Protein AF-A0AA42JA44-F1 (afdb_monomer_lite)

pLDDT: mean 82.33, std 18.46, range [38.69, 98.38]

Secondary structure (DSSP, 8-state):
--------------------------HHHHHHHHHHHHHHHHHHHHHHHHHHHHHSTTHHHHTT-HHHHHHHHHHHHHHHHHHHHHHHHHHHHHH-TTHHHHHIIIIIHHHHHHHHHHHHHHHHT-

Foldseek 3Di:
DDDDDDDDDDDPPDDDPPPDPPDPPPVVVVLVVLVVVLVVLLVVLLVQLLVQLLPDPCNVVCLVPLVSLLVSSVVSCVVSVVSLVVSLVSQCVVPNPPRSVVCVVPPSSVCSSVVSSVVNVVVVVD

Radius of gyration: 27.49 Å; chains: 1; bounding box: 48×44×97 Å

Sequence (126 aa):
MIMAPLFAAPLLAASLAVTVATAPLDPGRAAGSGRAALQGRVDATTDCIVRAIAADPRSRQASADPAGLGELIVDSMPACATTVREMIDAWDASYGDGAGETFFMGPYLDVLPTAAGRLLKAREGR

Structure (mmCIF, N/CA/C/O backbone):
data_AF-A0AA42JA44-F1
#
_entry.id   AF-A0AA42JA44-F1
#
loop_
_atom_site.group_PDB
_atom_site.id
_atom_site.type_symbol
_atom_site.label_atom_id
_atom_site.label_alt_id
_atom_site.label_comp_id
_atom_site.label_asym_id
_atom_site.label_entity_id
_atom_site.label_seq_id
_atom_site.pdbx_PDB_ins_code
_atom_site.Cartn_x
_atom_site.Cartn_y
_atom_site.Cartn_z
_atom_site.occupancy
_atom_site.B_iso_or_equiv
_atom_site.auth_seq_id
_atom_site.auth_comp_id
_atom_site.auth_asym_id
_atom_site.auth_atom_id
_atom_site.pdbx_PDB_model_num
ATOM 1 N N . MET A 1 1 ? 27.646 -31.826 -78.607 1.00 39.22 1 MET A N 1
ATOM 2 C CA . MET A 1 1 ? 26.597 -30.871 -78.193 1.00 39.22 1 MET A CA 1
ATOM 3 C C . MET A 1 1 ? 25.351 -31.674 -77.874 1.00 39.22 1 MET A C 1
ATOM 5 O O . MET A 1 1 ? 24.944 -32.417 -78.749 1.00 39.22 1 MET A O 1
ATOM 9 N N . ILE A 1 2 ? 24.831 -31.594 -76.648 1.00 46.69 2 ILE A N 1
ATOM 10 C CA . ILE A 1 2 ? 23.403 -31.506 -76.284 1.00 46.69 2 ILE A CA 1
ATOM 11 C C . ILE A 1 2 ? 23.379 -31.326 -74.759 1.00 46.69 2 ILE A C 1
ATOM 13 O O . ILE A 1 2 ? 23.998 -32.073 -74.007 1.00 46.69 2 ILE A O 1
ATOM 17 N N . MET A 1 3 ? 22.755 -30.225 -74.366 1.00 38.69 3 MET A N 1
ATOM 18 C CA . MET A 1 3 ? 22.765 -29.575 -73.066 1.00 38.69 3 MET A CA 1
ATOM 19 C C . MET A 1 3 ? 21.569 -30.064 -72.248 1.00 38.69 3 MET A C 1
ATOM 21 O O . MET A 1 3 ? 20.439 -29.988 -72.723 1.00 38.69 3 MET A O 1
ATOM 25 N N . ALA A 1 4 ? 21.810 -30.544 -71.029 1.00 48.47 4 ALA A N 1
ATOM 26 C CA . ALA A 1 4 ? 20.765 -30.642 -70.015 1.00 48.47 4 ALA A CA 1
ATOM 27 C C . ALA A 1 4 ? 20.412 -29.232 -69.518 1.00 48.47 4 ALA A C 1
ATOM 29 O O . ALA A 1 4 ? 21.319 -28.412 -69.341 1.00 48.47 4 ALA A O 1
ATOM 30 N N . PRO A 1 5 ? 19.138 -28.975 -69.195 1.00 51.41 5 PRO A N 1
ATOM 31 C CA . PRO A 1 5 ? 18.884 -28.129 -68.045 1.00 51.41 5 PRO A CA 1
ATOM 32 C C . PRO A 1 5 ? 17.960 -28.789 -67.026 1.00 51.41 5 PRO A C 1
ATOM 34 O O . PRO A 1 5 ? 16.946 -29.415 -67.334 1.00 51.41 5 PRO A O 1
ATOM 37 N N . LEU A 1 6 ? 18.406 -28.608 -65.789 1.00 47.12 6 LEU A N 1
ATOM 38 C CA . LEU A 1 6 ? 17.774 -28.910 -64.524 1.00 47.12 6 LEU A CA 1
ATOM 39 C C . LEU A 1 6 ? 16.365 -28.310 -64.404 1.00 47.12 6 LEU A C 1
ATOM 41 O O . LEU A 1 6 ? 16.086 -27.196 -64.843 1.00 47.12 6 LEU A O 1
ATOM 45 N N . PHE A 1 7 ? 15.540 -29.075 -63.699 1.00 52.72 7 PHE A N 1
ATOM 46 C CA . PHE A 1 7 ? 14.272 -28.745 -63.063 1.00 52.72 7 PHE A CA 1
ATOM 47 C C . PHE A 1 7 ? 14.185 -27.311 -62.512 1.00 52.72 7 PHE A C 1
ATOM 49 O O . PHE A 1 7 ? 14.988 -26.912 -61.671 1.00 52.72 7 PHE A O 1
ATOM 56 N N . ALA A 1 8 ? 13.134 -26.585 -62.901 1.00 46.03 8 ALA A N 1
ATOM 57 C CA . ALA A 1 8 ? 12.701 -25.353 -62.247 1.00 46.03 8 ALA A CA 1
ATOM 58 C C . ALA A 1 8 ? 11.316 -25.580 -61.618 1.00 46.03 8 ALA A C 1
ATOM 60 O O . ALA A 1 8 ? 10.305 -25.643 -62.314 1.00 46.03 8 ALA A O 1
ATOM 61 N N . ALA A 1 9 ? 11.283 -25.745 -60.296 1.00 50.78 9 ALA A N 1
ATOM 62 C CA . ALA A 1 9 ? 10.057 -25.720 -59.504 1.00 50.78 9 ALA A CA 1
ATOM 63 C C . ALA A 1 9 ? 9.666 -24.258 -59.210 1.00 50.78 9 ALA A C 1
ATOM 65 O O . ALA A 1 9 ? 10.549 -23.466 -58.867 1.00 50.78 9 ALA A O 1
ATOM 66 N N . PRO A 1 10 ? 8.382 -23.868 -59.291 1.00 50.91 10 PRO A N 1
ATOM 67 C CA . PRO A 1 10 ? 7.967 -22.541 -58.867 1.00 50.91 10 PRO A CA 1
ATOM 68 C C . PRO A 1 10 ? 7.792 -22.533 -57.342 1.00 50.91 10 PRO A C 1
ATOM 70 O O . PRO A 1 10 ? 6.837 -23.090 -56.804 1.00 50.91 10 PRO A O 1
ATOM 73 N N . LEU A 1 11 ? 8.719 -21.894 -56.628 1.00 51.69 11 LEU A N 1
ATOM 74 C CA . LEU A 1 11 ? 8.519 -21.515 -55.230 1.00 51.69 11 LEU A CA 1
ATOM 75 C C . LEU A 1 11 ? 7.558 -20.320 -55.195 1.00 51.69 11 LEU A C 1
ATOM 77 O O . LEU A 1 11 ? 7.953 -19.179 -55.429 1.00 51.69 11 LEU A O 1
ATOM 81 N N . LEU A 1 12 ? 6.281 -20.592 -54.929 1.00 52.56 12 LEU A N 1
ATOM 82 C CA . LEU A 1 12 ? 5.281 -19.582 -54.583 1.00 52.56 12 LEU A CA 1
ATOM 83 C C . LEU A 1 12 ? 5.652 -18.965 -53.227 1.00 52.56 12 LEU A C 1
ATOM 85 O O . LEU A 1 12 ? 5.285 -19.471 -52.170 1.00 52.56 12 LEU A O 1
ATOM 89 N N . ALA A 1 13 ? 6.414 -17.874 -53.260 1.00 50.78 13 ALA A N 1
ATOM 90 C CA . ALA A 1 13 ? 6.669 -17.040 -52.096 1.00 50.78 13 ALA A CA 1
ATOM 91 C C . ALA A 1 13 ? 5.408 -16.214 -51.789 1.00 50.78 13 ALA A C 1
ATOM 93 O O . ALA A 1 13 ? 5.165 -15.175 -52.398 1.00 50.78 13 ALA A O 1
ATOM 94 N N . ALA A 1 14 ? 4.582 -16.694 -50.860 1.00 49.31 14 ALA A N 1
ATOM 95 C CA . ALA A 1 14 ? 3.482 -15.917 -50.305 1.00 49.31 14 ALA A CA 1
ATOM 96 C C . ALA A 1 14 ? 4.045 -14.905 -49.294 1.00 49.31 14 ALA A C 1
ATOM 98 O O . ALA A 1 14 ? 4.363 -15.247 -48.155 1.00 49.31 14 ALA A O 1
ATOM 99 N N . SER A 1 15 ? 4.204 -13.655 -49.716 1.00 55.41 15 SER A N 1
ATOM 100 C CA . SER A 1 15 ? 4.551 -12.540 -48.840 1.00 55.41 15 SER A CA 1
ATOM 101 C C . SER A 1 15 ? 3.340 -12.159 -47.981 1.00 55.41 15 SER A C 1
ATOM 103 O O . SER A 1 15 ? 2.388 -11.540 -48.451 1.00 55.41 15 SER A O 1
ATOM 105 N N . LEU A 1 16 ? 3.376 -12.521 -46.696 1.00 50.97 16 LEU A N 1
ATOM 106 C CA . LEU A 1 16 ? 2.473 -11.980 -45.679 1.00 50.97 16 LEU A CA 1
ATOM 107 C C . LEU A 1 16 ? 2.798 -10.494 -45.481 1.00 50.97 16 LEU A C 1
ATOM 109 O O . LEU A 1 16 ? 3.723 -10.136 -44.752 1.00 50.97 16 LEU A O 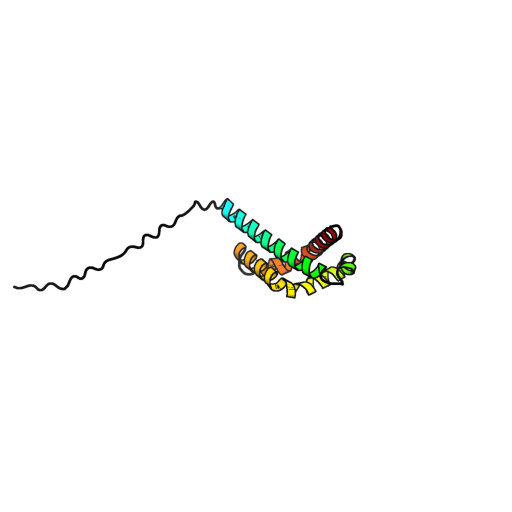1
ATOM 113 N N . ALA A 1 17 ? 2.044 -9.621 -46.144 1.00 50.50 17 ALA A N 1
ATOM 114 C CA . ALA A 1 17 ? 2.042 -8.200 -45.834 1.00 50.50 17 ALA A CA 1
ATOM 115 C C . ALA A 1 17 ? 1.362 -8.004 -44.471 1.00 50.50 17 ALA A C 1
ATOM 117 O O . ALA A 1 17 ? 0.141 -7.905 -44.375 1.00 50.50 17 ALA A O 1
ATOM 118 N N . VAL A 1 18 ? 2.153 -7.982 -43.398 1.00 53.91 18 VAL A N 1
ATOM 119 C CA . VAL A 1 18 ? 1.678 -7.535 -42.088 1.00 53.91 18 VAL A CA 1
ATOM 120 C C . VAL A 1 18 ? 1.499 -6.021 -42.170 1.00 53.91 18 VAL A C 1
ATOM 122 O O . VAL A 1 18 ? 2.457 -5.256 -42.085 1.00 53.91 18 VAL A O 1
ATOM 125 N N . THR A 1 19 ? 0.263 -5.571 -42.367 1.00 48.25 19 THR A N 1
ATOM 126 C CA . THR A 1 19 ? -0.118 -4.172 -42.164 1.00 48.25 19 THR A CA 1
ATOM 127 C C . THR A 1 19 ? -0.089 -3.881 -40.670 1.00 48.25 19 THR A C 1
ATOM 129 O O . THR A 1 19 ? -1.053 -4.156 -39.956 1.00 48.25 19 THR A O 1
ATOM 132 N N . VAL A 1 20 ? 1.027 -3.344 -40.179 1.00 57.25 20 VAL A N 1
ATOM 133 C CA . VAL A 1 20 ? 1.087 -2.790 -38.826 1.00 57.25 20 VAL A CA 1
ATOM 134 C C . VAL A 1 20 ? 0.416 -1.421 -38.877 1.00 57.25 20 VAL A C 1
ATOM 136 O O . VAL A 1 20 ? 0.958 -0.473 -39.441 1.00 57.25 20 VAL A O 1
ATOM 139 N N . ALA A 1 21 ? -0.789 -1.318 -38.321 1.00 47.00 21 ALA A N 1
ATOM 140 C CA . ALA A 1 21 ? -1.428 -0.033 -38.079 1.00 47.00 21 ALA A CA 1
ATOM 141 C C . ALA A 1 21 ? -0.674 0.674 -36.942 1.00 47.00 21 ALA A C 1
ATOM 143 O O . ALA A 1 21 ? -1.020 0.544 -35.770 1.00 47.00 21 ALA A O 1
ATOM 144 N N . THR A 1 22 ? 0.397 1.393 -37.272 1.00 54.91 22 THR A N 1
ATOM 145 C CA . THR A 1 22 ? 1.077 2.266 -36.315 1.00 54.91 22 THR A CA 1
ATOM 146 C C . THR A 1 22 ? 0.232 3.525 -36.145 1.00 54.91 22 THR A C 1
ATOM 148 O O . THR A 1 22 ? 0.378 4.492 -36.893 1.00 54.91 22 THR A O 1
ATOM 151 N N . ALA A 1 23 ? -0.697 3.512 -35.186 1.00 59.44 23 ALA A N 1
ATOM 152 C CA . ALA A 1 23 ? -1.246 4.762 -34.671 1.00 59.44 23 ALA A CA 1
ATOM 153 C C . ALA A 1 23 ? -0.085 5.622 -34.126 1.00 59.44 23 ALA A C 1
ATOM 155 O O . ALA A 1 23 ? 0.890 5.049 -33.626 1.00 59.44 23 ALA A O 1
ATOM 156 N N . PRO A 1 24 ? -0.145 6.965 -34.210 1.00 58.03 24 PRO A N 1
ATOM 157 C CA . PRO A 1 24 ? 0.909 7.810 -33.665 1.00 58.03 24 PRO A CA 1
ATOM 158 C C . PRO A 1 24 ? 1.025 7.532 -32.166 1.00 58.03 24 PRO A C 1
ATOM 160 O O . PRO A 1 24 ? 0.097 7.800 -31.401 1.00 58.03 24 PRO A O 1
ATOM 163 N N . LEU A 1 25 ? 2.149 6.952 -31.750 1.00 58.09 25 LEU A N 1
ATOM 164 C CA . LEU A 1 25 ? 2.488 6.819 -30.342 1.00 58.09 25 LEU A CA 1
ATOM 165 C C . LEU A 1 25 ? 2.848 8.220 -29.854 1.00 58.09 25 LEU A C 1
ATOM 167 O O . LEU A 1 25 ? 3.992 8.640 -29.990 1.00 58.09 25 LEU A O 1
ATOM 171 N N . ASP A 1 26 ? 1.862 8.966 -29.353 1.00 62.19 26 ASP A N 1
ATOM 172 C CA . ASP A 1 26 ? 2.131 10.200 -28.622 1.00 62.19 26 ASP A CA 1
ATOM 173 C C . ASP A 1 26 ? 2.864 9.817 -27.324 1.00 62.19 26 ASP A C 1
ATOM 175 O O . ASP A 1 26 ? 2.260 9.185 -26.443 1.00 62.19 26 ASP A O 1
ATOM 179 N N . PRO A 1 27 ? 4.165 10.134 -27.187 1.00 59.06 27 PRO A N 1
ATOM 180 C CA . PRO A 1 27 ? 4.955 9.678 -26.048 1.00 59.06 27 PRO A CA 1
ATOM 181 C C . PRO A 1 27 ? 4.431 10.264 -24.732 1.00 59.06 27 PRO A C 1
ATOM 183 O O . PRO A 1 27 ? 4.531 9.622 -23.688 1.00 59.06 27 PRO A O 1
ATOM 186 N N . GLY A 1 28 ? 3.819 11.455 -24.783 1.00 61.69 28 GLY A N 1
ATOM 187 C CA . GLY A 1 28 ? 3.205 12.112 -23.632 1.00 61.69 28 GLY A CA 1
ATOM 188 C C . GLY A 1 28 ? 1.951 11.388 -23.144 1.00 61.69 28 GLY A C 1
ATOM 189 O O . GLY A 1 28 ? 1.778 11.187 -21.941 1.00 61.69 28 GLY A O 1
ATOM 190 N N . ARG A 1 29 ? 1.098 10.920 -24.060 1.00 60.88 29 ARG A N 1
ATOM 191 C CA . ARG A 1 29 ? -0.098 10.131 -23.740 1.00 60.88 29 ARG A CA 1
ATOM 192 C C . ARG A 1 29 ? 0.254 8.726 -23.256 1.00 60.88 29 ARG A C 1
ATOM 194 O O . ARG A 1 29 ? -0.374 8.256 -22.310 1.00 60.88 29 ARG A O 1
ATOM 201 N N . ALA A 1 30 ? 1.267 8.087 -23.842 1.00 61.97 30 ALA A N 1
ATOM 202 C CA . ALA A 1 30 ? 1.774 6.794 -23.381 1.00 61.97 30 ALA A CA 1
ATOM 203 C C . ALA A 1 30 ? 2.367 6.893 -21.962 1.00 61.97 30 ALA A C 1
ATOM 205 O O . ALA A 1 30 ? 1.951 6.149 -21.071 1.00 61.97 30 ALA A O 1
ATOM 206 N N . ALA A 1 31 ? 3.236 7.877 -21.707 1.00 63.78 31 ALA A N 1
ATOM 207 C CA . ALA A 1 31 ? 3.800 8.128 -20.379 1.00 63.78 31 ALA A CA 1
ATOM 208 C C . ALA A 1 31 ? 2.720 8.493 -19.341 1.00 63.78 31 ALA A C 1
ATOM 210 O O . ALA A 1 31 ? 2.724 7.980 -18.220 1.00 63.78 31 ALA A O 1
ATOM 211 N N . GLY A 1 32 ? 1.746 9.328 -19.723 1.00 69.69 32 GLY A N 1
ATOM 212 C CA . GLY A 1 32 ? 0.603 9.671 -18.874 1.00 69.69 32 GLY A CA 1
ATOM 213 C C . GLY A 1 32 ? -0.281 8.464 -18.537 1.00 69.69 32 GLY A C 1
ATOM 214 O O . GLY A 1 32 ? -0.713 8.319 -17.393 1.00 69.69 32 GLY A O 1
ATOM 215 N N . SER A 1 33 ? -0.505 7.565 -19.502 1.00 71.31 33 SER A N 1
ATOM 216 C CA . SER A 1 33 ? -1.287 6.339 -19.296 1.00 71.31 33 SER A CA 1
ATOM 217 C C . SER A 1 33 ? -0.595 5.340 -18.365 1.00 71.31 33 SER A C 1
ATOM 219 O O . SER A 1 33 ? -1.261 4.757 -17.511 1.00 71.31 33 SER A O 1
ATOM 221 N N . GLY A 1 34 ? 0.735 5.215 -18.447 1.00 81.25 34 GLY A N 1
ATOM 222 C CA . GLY A 1 34 ? 1.519 4.366 -17.546 1.00 81.25 34 GL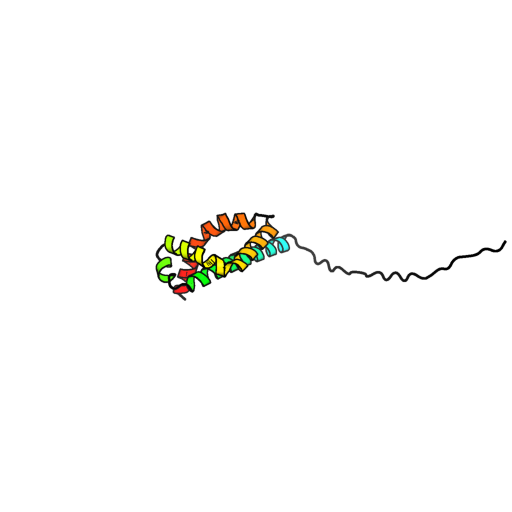Y A CA 1
ATOM 223 C C . GLY A 1 34 ? 1.469 4.861 -16.102 1.00 81.25 34 GLY A C 1
ATOM 224 O O . GLY A 1 34 ? 1.202 4.088 -15.185 1.00 81.25 34 GLY A O 1
ATOM 225 N N . ARG A 1 35 ? 1.604 6.178 -15.893 1.00 84.81 35 ARG A N 1
ATOM 226 C CA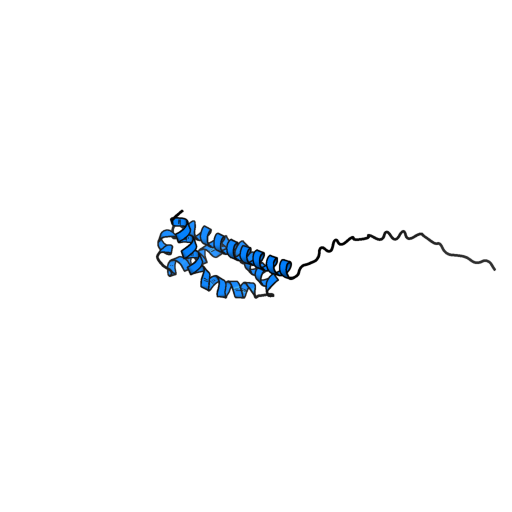 . ARG A 1 35 ? 1.479 6.775 -14.556 1.00 84.81 35 ARG A CA 1
ATOM 227 C C . ARG A 1 35 ? 0.084 6.577 -13.958 1.00 84.81 35 ARG A C 1
ATOM 229 O O . ARG A 1 35 ? -0.021 6.268 -12.774 1.00 84.81 35 ARG A O 1
ATOM 236 N N . ALA A 1 36 ? -0.975 6.753 -14.749 1.00 87.69 36 ALA A N 1
ATOM 237 C CA . ALA A 1 36 ? -2.344 6.536 -14.284 1.00 87.69 36 ALA A CA 1
ATOM 238 C C . ALA A 1 36 ? -2.607 5.059 -13.939 1.00 87.69 36 ALA A C 1
ATOM 240 O O . ALA A 1 36 ? -3.202 4.773 -12.903 1.00 87.69 36 ALA A O 1
ATOM 241 N N . ALA A 1 37 ? -2.119 4.127 -14.764 1.00 89.25 37 ALA A N 1
ATOM 242 C CA . ALA A 1 37 ? -2.218 2.695 -14.495 1.00 89.25 37 ALA A CA 1
ATOM 243 C C . ALA A 1 37 ? -1.479 2.302 -13.205 1.00 89.25 37 ALA A C 1
ATOM 245 O O . ALA A 1 37 ? -2.025 1.566 -12.382 1.00 89.25 37 ALA A O 1
ATOM 246 N N . LEU A 1 38 ? -0.278 2.848 -12.989 1.00 94.38 38 LEU A N 1
ATOM 247 C CA . LEU A 1 38 ? 0.492 2.619 -11.769 1.00 94.38 38 LEU A CA 1
ATOM 248 C C . LEU A 1 38 ? -0.225 3.157 -10.525 1.00 94.38 38 LEU A C 1
ATOM 250 O O . LEU A 1 38 ? -0.328 2.452 -9.525 1.00 94.38 38 LEU A O 1
ATOM 254 N N . GLN A 1 39 ? -0.760 4.381 -10.585 1.00 95.00 39 GLN A N 1
ATOM 255 C CA . GLN A 1 39 ? -1.564 4.931 -9.487 1.00 95.00 39 GLN A CA 1
ATOM 256 C C . GLN A 1 39 ? -2.793 4.060 -9.203 1.00 95.00 39 GLN A C 1
ATOM 258 O O . GLN A 1 39 ? -3.065 3.758 -8.047 1.00 95.00 39 GLN A O 1
ATOM 263 N N . GLY A 1 40 ? -3.460 3.551 -10.243 1.00 96.81 40 GLY A N 1
ATOM 264 C CA . GLY A 1 40 ? -4.565 2.606 -10.081 1.00 96.81 40 GLY A CA 1
ATOM 265 C C . GLY A 1 40 ? -4.172 1.324 -9.336 1.00 96.81 40 GLY A C 1
ATOM 266 O O . GLY A 1 40 ? -4.970 0.806 -8.557 1.00 96.81 40 GLY A O 1
ATOM 267 N N . ARG A 1 41 ? -2.938 0.826 -9.511 1.00 97.06 41 ARG A N 1
ATOM 268 C CA . ARG A 1 41 ? -2.418 -0.308 -8.726 1.00 97.06 41 ARG A CA 1
ATOM 269 C C . ARG A 1 41 ? -2.186 0.067 -7.262 1.00 97.06 41 ARG A C 1
ATOM 271 O O . ARG A 1 41 ? -2.591 -0.692 -6.389 1.00 97.06 41 ARG A O 1
ATOM 278 N N . VAL A 1 42 ? -1.610 1.239 -6.988 1.00 96.88 42 VAL A N 1
ATOM 279 C CA . VAL A 1 42 ? -1.415 1.746 -5.614 1.00 96.88 42 VAL A CA 1
ATOM 280 C C . VAL A 1 42 ? -2.753 1.892 -4.882 1.00 96.88 42 VAL A C 1
ATOM 282 O O . VAL A 1 42 ? -2.891 1.447 -3.737 1.00 96.88 42 VAL A O 1
ATOM 285 N N . ASP A 1 43 ? -3.758 2.454 -5.553 1.00 96.88 43 ASP A N 1
ATOM 286 C CA . ASP A 1 43 ? -5.105 2.620 -5.007 1.00 96.88 43 ASP A CA 1
ATOM 287 C C . ASP A 1 43 ? -5.772 1.266 -4.742 1.00 96.88 43 ASP A C 1
ATOM 289 O O . ASP A 1 43 ? -6.333 1.055 -3.666 1.00 96.88 43 ASP A O 1
ATOM 293 N N . ALA A 1 44 ? -5.667 0.319 -5.680 1.00 97.62 44 ALA A N 1
ATOM 294 C CA . ALA A 1 44 ? -6.229 -1.021 -5.529 1.00 97.62 44 ALA A CA 1
ATOM 295 C C . ALA A 1 44 ? -5.604 -1.789 -4.352 1.00 97.62 44 ALA A C 1
ATOM 297 O O . ALA A 1 44 ? -6.326 -2.435 -3.586 1.00 97.62 44 ALA A O 1
ATOM 298 N N . THR A 1 45 ? -4.282 -1.703 -4.176 1.00 98.12 45 THR A N 1
ATOM 299 C CA . THR A 1 45 ? -3.578 -2.322 -3.042 1.00 98.12 45 THR A CA 1
ATOM 300 C C . THR A 1 45 ? -4.035 -1.712 -1.726 1.00 98.12 45 THR A C 1
ATOM 302 O O . THR A 1 45 ? -4.416 -2.433 -0.802 1.00 98.12 45 THR A O 1
ATOM 305 N N . THR A 1 46 ? -4.088 -0.382 -1.667 1.00 97.62 46 THR A N 1
ATOM 306 C CA . THR A 1 46 ? -4.525 0.349 -0.472 1.00 97.62 46 THR A CA 1
ATOM 307 C C . THR A 1 46 ? -5.979 0.028 -0.125 1.00 97.62 46 THR A C 1
ATOM 309 O O . THR A 1 46 ? -6.304 -0.201 1.038 1.00 97.62 46 THR A O 1
ATOM 312 N N . ASP A 1 47 ? -6.864 -0.064 -1.118 1.00 97.50 47 ASP A N 1
ATOM 313 C CA . ASP A 1 47 ? -8.264 -0.438 -0.912 1.00 97.50 47 ASP A CA 1
ATOM 314 C C . ASP A 1 47 ? -8.431 -1.901 -0.473 1.00 97.50 47 ASP A C 1
ATOM 316 O O . ASP A 1 47 ? -9.292 -2.192 0.359 1.00 97.50 47 ASP A O 1
ATOM 320 N N . CYS A 1 48 ? -7.608 -2.829 -0.975 1.00 98.38 48 CYS A N 1
ATOM 321 C CA . CYS A 1 48 ? -7.573 -4.198 -0.455 1.00 98.38 48 CYS A CA 1
ATOM 322 C C . CYS A 1 48 ? -7.246 -4.204 1.042 1.00 98.38 48 CYS A C 1
ATOM 324 O O . CYS A 1 48 ? -8.023 -4.740 1.832 1.00 98.38 48 CYS A O 1
ATOM 326 N N . ILE A 1 49 ? -6.146 -3.548 1.424 1.00 97.56 49 ILE A N 1
ATOM 327 C CA . ILE A 1 49 ? -5.668 -3.485 2.811 1.00 97.56 49 ILE A CA 1
ATOM 328 C C . ILE A 1 49 ? -6.736 -2.865 3.710 1.00 97.56 49 ILE A C 1
ATOM 330 O O . ILE A 1 49 ? -7.126 -3.451 4.715 1.00 97.56 49 ILE A O 1
ATOM 334 N N . VAL A 1 50 ? -7.293 -1.719 3.319 1.00 96.50 50 VAL A N 1
ATOM 335 C CA . VAL A 1 50 ? -8.324 -1.039 4.113 1.00 96.50 50 VAL A CA 1
ATOM 336 C C . VAL A 1 50 ? -9.593 -1.879 4.244 1.00 96.50 50 VAL A C 1
ATOM 338 O O . VAL A 1 50 ? -10.205 -1.877 5.309 1.00 96.50 50 VAL A O 1
ATOM 341 N N . ARG A 1 51 ? -10.005 -2.612 3.202 1.00 96.50 51 ARG A N 1
ATOM 342 C CA . ARG A 1 51 ? -11.152 -3.532 3.295 1.00 96.50 51 ARG A CA 1
ATOM 343 C C . ARG A 1 51 ? -10.876 -4.701 4.230 1.00 96.50 51 ARG A C 1
ATOM 345 O O . ARG A 1 51 ? -11.757 -5.045 5.010 1.00 96.50 51 ARG A O 1
ATOM 352 N N . ALA A 1 52 ? -9.682 -5.282 4.163 1.00 97.06 52 ALA A N 1
ATOM 353 C CA . ALA A 1 52 ? -9.273 -6.357 5.057 1.00 97.06 52 ALA A CA 1
ATOM 354 C C . ALA A 1 52 ? -9.233 -5.879 6.517 1.00 97.06 52 ALA A C 1
ATOM 356 O O . ALA A 1 52 ? -9.818 -6.530 7.378 1.00 97.06 52 ALA A O 1
ATOM 357 N N . ILE A 1 53 ? -8.667 -4.695 6.780 1.00 95.62 53 ILE A N 1
ATOM 358 C CA . ILE A 1 53 ? -8.686 -4.077 8.112 1.00 95.62 53 ILE A CA 1
ATOM 359 C C . ILE A 1 53 ? -10.126 -3.827 8.563 1.00 95.62 53 ILE A C 1
ATOM 361 O O . ILE A 1 53 ? -10.486 -4.208 9.666 1.00 95.62 53 ILE A O 1
ATOM 365 N N . ALA A 1 54 ? -10.979 -3.234 7.724 1.00 93.94 54 ALA A N 1
ATOM 366 C CA . ALA A 1 54 ? -12.371 -2.947 8.080 1.00 93.94 54 ALA A CA 1
ATOM 367 C C . ALA A 1 54 ? -13.201 -4.211 8.378 1.00 93.94 54 ALA A C 1
ATOM 369 O O . ALA A 1 54 ? -14.181 -4.138 9.118 1.00 93.94 54 ALA A O 1
ATOM 370 N N . ALA A 1 55 ? -12.829 -5.356 7.800 1.00 94.56 55 ALA A N 1
ATOM 371 C CA . ALA A 1 55 ? -13.446 -6.646 8.089 1.00 94.56 55 ALA A CA 1
ATOM 372 C C . ALA A 1 55 ? -12.957 -7.264 9.414 1.00 94.56 55 ALA A C 1
ATOM 374 O O . ALA A 1 55 ? -13.608 -8.171 9.933 1.00 94.56 55 ALA A O 1
ATOM 375 N N . ASP A 1 56 ? -11.846 -6.777 9.976 1.00 94.12 56 ASP A N 1
ATOM 376 C CA . ASP A 1 56 ? -11.317 -7.241 11.255 1.00 94.12 56 ASP A CA 1
ATOM 377 C C . ASP A 1 56 ? -12.124 -6.645 12.431 1.00 94.12 56 ASP A C 1
ATOM 379 O O . ASP A 1 56 ? -12.282 -5.419 12.520 1.00 94.12 56 ASP A O 1
ATOM 383 N N . PRO A 1 57 ? -12.620 -7.464 13.381 1.00 91.44 57 PRO A N 1
ATOM 384 C CA . PRO A 1 57 ? -13.338 -6.984 14.567 1.00 91.44 57 PRO A CA 1
ATOM 385 C C . PRO A 1 57 ? -12.550 -5.991 15.436 1.00 91.44 57 PRO A C 1
ATOM 387 O O . PRO A 1 57 ? -13.152 -5.166 16.132 1.00 91.44 57 PRO A O 1
ATOM 390 N N . ARG A 1 58 ? -11.213 -6.051 15.402 1.00 90.31 58 ARG A N 1
ATOM 391 C CA . ARG A 1 58 ? -10.306 -5.159 16.140 1.00 90.31 58 ARG A CA 1
ATOM 392 C C . ARG A 1 58 ? -10.250 -3.752 15.540 1.00 90.31 58 ARG A C 1
ATOM 394 O O . ARG A 1 58 ? -9.846 -2.819 16.232 1.00 90.31 58 ARG A O 1
ATOM 401 N N . SER A 1 59 ? -10.695 -3.560 14.294 1.00 88.38 59 SER A N 1
ATOM 402 C CA . SER A 1 59 ? -10.603 -2.284 13.559 1.00 88.38 59 SER A CA 1
ATOM 403 C C . SER A 1 59 ? -11.185 -1.083 14.300 1.00 88.38 59 SER A C 1
ATOM 405 O O . SER A 1 59 ? -10.589 -0.004 14.286 1.00 88.38 59 SER A O 1
ATOM 407 N N . ARG A 1 60 ? -12.302 -1.266 15.015 1.00 82.88 60 ARG A N 1
ATOM 408 C CA . ARG A 1 60 ? -12.925 -0.198 15.815 1.00 82.88 60 ARG A CA 1
ATOM 409 C C . ARG A 1 60 ? -12.033 0.287 16.955 1.00 82.88 60 ARG A C 1
ATOM 411 O O . ARG A 1 60 ? -12.068 1.463 17.291 1.00 82.88 60 ARG A O 1
ATOM 418 N N . GLN A 1 61 ? -11.261 -0.612 17.567 1.00 80.75 61 GLN A N 1
ATOM 419 C CA . GLN A 1 61 ? -10.340 -0.255 18.649 1.00 80.75 61 GLN A CA 1
ATOM 420 C C . GLN A 1 61 ? -9.030 0.302 18.082 1.00 80.75 61 GLN A C 1
ATOM 422 O O . GLN A 1 61 ? -8.553 1.341 18.528 1.00 80.75 61 GLN A O 1
ATOM 427 N N . ALA A 1 62 ? -8.500 -0.342 17.041 1.00 79.75 62 ALA A N 1
ATOM 428 C CA . ALA A 1 62 ? -7.265 0.059 16.373 1.00 79.75 62 ALA A CA 1
ATOM 429 C C . ALA A 1 62 ? -7.359 1.432 15.685 1.00 79.75 62 ALA A C 1
ATOM 431 O O . ALA A 1 62 ? -6.365 2.134 15.572 1.00 79.75 62 ALA A O 1
ATOM 432 N N . SER A 1 63 ? -8.549 1.882 15.273 1.00 71.69 63 SER A N 1
ATOM 433 C CA . SER A 1 63 ? -8.721 3.219 14.676 1.00 71.69 63 SER A CA 1
ATOM 434 C C . SER A 1 63 ? -8.456 4.375 15.658 1.00 71.69 63 SER A C 1
ATOM 436 O O . SER A 1 63 ? -8.269 5.518 15.227 1.00 71.69 63 SER A O 1
ATOM 438 N N . ALA A 1 64 ? -8.424 4.090 16.967 1.00 74.75 64 ALA A N 1
ATOM 439 C CA . ALA A 1 64 ? -8.091 5.043 18.024 1.00 74.75 64 ALA A CA 1
ATOM 440 C C . ALA A 1 64 ? -6.609 5.005 18.447 1.00 74.75 64 ALA A C 1
ATOM 442 O O . ALA A 1 64 ? -6.162 5.933 19.122 1.00 74.75 64 ALA A O 1
ATOM 443 N N . ASP A 1 65 ? -5.851 3.979 18.042 1.00 80.25 65 ASP A N 1
ATOM 444 C CA . ASP A 1 65 ? -4.452 3.771 18.425 1.00 80.25 65 ASP A CA 1
ATOM 445 C C . ASP A 1 65 ? -3.555 3.502 17.196 1.00 80.25 65 ASP A C 1
ATOM 447 O O . ASP A 1 65 ? -3.716 2.482 16.522 1.00 80.25 65 ASP A O 1
ATOM 451 N N . PRO A 1 66 ? -2.567 4.371 16.902 1.00 76.94 66 PRO A N 1
ATOM 452 C CA . PRO A 1 66 ? -1.650 4.175 15.782 1.00 76.94 66 PRO A CA 1
ATOM 453 C C . PRO A 1 66 ? -0.892 2.840 15.808 1.00 76.94 66 PRO A C 1
ATOM 455 O O . PRO A 1 66 ? -0.619 2.292 14.740 1.00 76.94 66 PRO A O 1
ATOM 458 N N . ALA A 1 67 ? -0.553 2.315 16.993 1.00 82.69 67 ALA A N 1
ATOM 459 C CA . ALA A 1 67 ? 0.175 1.052 17.108 1.00 82.69 67 ALA A CA 1
ATOM 460 C C . ALA A 1 67 ? -0.712 -0.142 16.719 1.00 82.69 67 ALA A C 1
ATOM 462 O O . ALA A 1 67 ? -0.310 -0.955 15.884 1.00 82.69 67 ALA A O 1
ATOM 463 N N . GLY A 1 68 ? -1.946 -0.193 17.230 1.00 86.62 68 GLY A N 1
ATOM 464 C CA . GLY A 1 68 ? -2.934 -1.201 16.843 1.00 86.62 68 GLY A CA 1
ATOM 465 C C . GLY A 1 68 ? -3.276 -1.179 15.350 1.00 86.62 68 GLY A C 1
ATOM 466 O O . GLY A 1 68 ? -3.464 -2.232 14.745 1.00 86.62 68 GLY A O 1
ATOM 467 N N . LEU A 1 69 ? -3.305 -0.004 14.710 1.00 90.69 69 LEU A N 1
ATOM 468 C CA . LEU A 1 69 ? -3.523 0.076 13.260 1.00 90.69 69 LEU A CA 1
ATOM 469 C C . LEU A 1 69 ? -2.368 -0.550 12.461 1.00 90.69 69 LEU A C 1
ATOM 471 O O . LEU A 1 69 ? -2.616 -1.200 11.446 1.00 90.69 69 LEU A O 1
ATOM 475 N N . GLY A 1 70 ? -1.123 -0.381 12.916 1.00 92.69 70 GLY A N 1
ATOM 476 C CA . GLY A 1 70 ? 0.050 -1.006 12.300 1.00 92.69 70 GLY A CA 1
ATOM 477 C C . GLY A 1 70 ? -0.019 -2.535 12.314 1.00 92.69 70 GLY A C 1
ATOM 478 O O . GLY A 1 70 ? 0.270 -3.168 11.300 1.00 92.69 70 GLY A O 1
ATOM 479 N N . GLU A 1 71 ? -0.474 -3.126 13.420 1.00 93.12 71 GLU A N 1
ATOM 480 C CA . GLU A 1 71 ? -0.685 -4.576 13.531 1.00 93.12 71 GLU A CA 1
ATOM 481 C C . GLU A 1 71 ? -1.723 -5.072 12.517 1.00 93.12 71 GLU A C 1
ATOM 483 O O . GLU A 1 71 ? -1.451 -5.998 11.755 1.00 93.12 71 GLU A O 1
ATOM 488 N N . LEU A 1 72 ? -2.875 -4.398 12.414 1.00 95.12 72 LEU A N 1
ATOM 489 C CA . LEU A 1 72 ? -3.911 -4.779 11.446 1.00 95.12 72 LEU A CA 1
ATOM 490 C C . LEU A 1 72 ? -3.454 -4.632 9.992 1.00 95.12 72 LEU A C 1
ATOM 492 O O . LEU A 1 72 ? -3.878 -5.399 9.128 1.00 95.12 72 LEU A O 1
ATOM 496 N N . ILE A 1 73 ? -2.585 -3.660 9.706 1.00 95.50 73 ILE A N 1
ATOM 497 C CA . ILE A 1 73 ? -1.961 -3.526 8.388 1.00 95.50 73 ILE A CA 1
ATOM 498 C C . ILE A 1 73 ? -1.111 -4.759 8.088 1.00 95.50 73 ILE A C 1
ATOM 500 O O . ILE A 1 73 ? -1.292 -5.357 7.029 1.00 95.50 73 ILE A O 1
ATOM 504 N N . VAL A 1 74 ? -0.234 -5.168 9.006 1.00 95.00 74 VAL A N 1
ATOM 505 C CA . VAL A 1 74 ? 0.609 -6.362 8.829 1.00 95.00 74 VAL A CA 1
ATOM 506 C C . VAL A 1 74 ? -0.254 -7.617 8.666 1.00 95.00 74 VAL A C 1
ATOM 508 O O . VAL A 1 74 ? -0.046 -8.376 7.719 1.00 95.00 74 VAL A O 1
ATOM 511 N N . ASP A 1 75 ? -1.279 -7.781 9.501 1.00 96.31 75 ASP A N 1
ATOM 512 C CA . ASP A 1 75 ? -2.203 -8.921 9.455 1.00 96.31 75 ASP A CA 1
ATOM 513 C C . ASP A 1 75 ? -3.024 -8.979 8.157 1.00 96.31 75 ASP A C 1
ATOM 515 O O . ASP A 1 75 ? -3.420 -10.056 7.709 1.00 96.31 75 ASP A O 1
ATOM 519 N N . SER A 1 76 ? -3.259 -7.834 7.509 1.00 95.69 76 SER A N 1
ATOM 520 C CA . SER A 1 76 ? -3.961 -7.768 6.223 1.00 95.69 76 SER A CA 1
ATOM 521 C C . SER A 1 76 ? -3.097 -8.174 5.021 1.00 95.69 76 SER A C 1
ATOM 523 O O . SER A 1 76 ? -3.636 -8.547 3.973 1.00 95.69 76 SER A O 1
ATOM 525 N N . MET A 1 77 ? -1.764 -8.136 5.147 1.00 94.81 77 MET A N 1
ATOM 526 C CA . MET A 1 77 ? -0.841 -8.356 4.024 1.00 94.81 77 MET A CA 1
ATOM 527 C C . MET A 1 77 ? -1.009 -9.721 3.343 1.00 94.81 77 MET A C 1
ATOM 529 O O . MET A 1 77 ? -1.047 -9.747 2.112 1.00 94.81 77 MET A O 1
ATOM 533 N N . PRO A 1 78 ? -1.173 -10.853 4.061 1.00 97.38 78 PRO A N 1
ATOM 534 C CA . PRO A 1 78 ? -1.394 -12.147 3.417 1.00 97.38 78 PRO A CA 1
ATOM 535 C C . PRO A 1 78 ? -2.652 -12.177 2.541 1.00 97.38 78 PRO A C 1
ATOM 537 O O . PRO A 1 78 ? -2.628 -12.753 1.455 1.00 97.38 78 PRO A O 1
ATOM 540 N N . ALA A 1 79 ? -3.734 -11.518 2.974 1.00 97.62 79 ALA A N 1
ATOM 541 C CA . ALA A 1 79 ? -4.983 -11.446 2.215 1.00 97.62 79 ALA A CA 1
ATOM 542 C C . ALA A 1 79 ? -4.859 -10.566 0.958 1.00 97.62 79 ALA A C 1
ATOM 544 O O . ALA A 1 79 ? -5.546 -10.803 -0.034 1.00 97.62 79 ALA A O 1
ATOM 545 N N . CYS A 1 80 ? -3.959 -9.579 0.983 1.00 98.06 80 CYS A N 1
ATOM 546 C CA . CYS A 1 80 ? -3.721 -8.640 -0.112 1.00 98.06 80 CYS A CA 1
ATOM 547 C C . CYS A 1 80 ? -2.443 -8.921 -0.912 1.00 98.06 80 CYS A C 1
ATOM 549 O O . CYS A 1 80 ? -2.071 -8.121 -1.772 1.00 98.06 80 CYS A O 1
ATOM 551 N N . ALA A 1 81 ? -1.789 -10.064 -0.680 1.00 97.81 81 ALA A N 1
ATOM 552 C CA . ALA A 1 81 ? -0.487 -10.390 -1.258 1.00 97.81 81 ALA A CA 1
ATOM 553 C C . ALA A 1 81 ? -0.481 -10.347 -2.793 1.00 97.81 81 ALA A C 1
ATOM 555 O O . ALA A 1 81 ? 0.503 -9.917 -3.390 1.00 97.81 81 ALA A O 1
ATOM 556 N N . THR A 1 82 ? -1.573 -10.760 -3.442 1.00 98.06 82 THR A N 1
ATOM 557 C CA . THR A 1 82 ? -1.698 -10.677 -4.905 1.00 98.06 82 THR A CA 1
ATOM 558 C C . THR A 1 82 ? -1.646 -9.226 -5.376 1.00 98.06 82 THR A C 1
ATOM 560 O O . THR A 1 82 ? -0.823 -8.901 -6.223 1.00 98.06 82 THR A O 1
ATOM 563 N N . THR A 1 83 ? -2.450 -8.338 -4.792 1.00 97.69 83 THR A N 1
ATOM 564 C CA . THR A 1 83 ? -2.495 -6.923 -5.189 1.00 97.69 83 THR A CA 1
ATOM 565 C C . THR A 1 83 ? -1.181 -6.203 -4.879 1.00 97.69 83 THR A C 1
ATOM 567 O O . THR A 1 83 ? -0.715 -5.399 -5.682 1.00 97.69 83 THR A O 1
ATOM 570 N N . VAL A 1 84 ? -0.539 -6.540 -3.753 1.00 98.00 84 VAL A N 1
ATOM 571 C CA . VAL A 1 84 ? 0.798 -6.035 -3.401 1.00 98.00 84 VAL A CA 1
ATOM 572 C C . VAL A 1 84 ? 1.826 -6.427 -4.464 1.00 98.00 84 VAL A C 1
ATOM 574 O O . VAL A 1 84 ? 2.546 -5.557 -4.947 1.00 98.00 84 VAL A O 1
ATOM 577 N N . ARG A 1 85 ? 1.860 -7.701 -4.881 1.00 98.06 85 ARG A N 1
ATOM 578 C CA . ARG A 1 85 ? 2.764 -8.167 -5.947 1.00 98.06 85 ARG A CA 1
ATOM 579 C C . ARG A 1 85 ? 2.499 -7.451 -7.263 1.00 98.06 85 ARG A C 1
ATOM 581 O O . ARG A 1 85 ? 3.423 -6.925 -7.857 1.00 98.06 85 ARG A O 1
ATOM 588 N N . GLU A 1 86 ? 1.238 -7.331 -7.667 1.00 97.75 86 GLU A N 1
ATOM 589 C CA . GLU A 1 86 ? 0.886 -6.626 -8.902 1.00 97.75 86 GLU A CA 1
ATOM 590 C C . GLU A 1 86 ? 1.298 -5.145 -8.897 1.00 97.75 86 GLU A C 1
ATOM 592 O O . GLU A 1 86 ? 1.612 -4.583 -9.947 1.00 97.75 86 GLU A O 1
ATOM 597 N N . MET A 1 87 ? 1.269 -4.492 -7.733 1.00 98.00 87 MET A N 1
ATOM 598 C CA . MET A 1 87 ? 1.762 -3.126 -7.567 1.00 98.00 87 MET A CA 1
ATOM 599 C C . MET A 1 87 ? 3.288 -3.061 -7.662 1.00 98.00 87 MET A C 1
ATOM 601 O O . MET A 1 87 ? 3.798 -2.162 -8.328 1.00 98.00 87 MET A O 1
ATOM 605 N N . ILE A 1 88 ? 3.997 -4.000 -7.028 1.00 97.69 88 ILE A N 1
ATOM 606 C CA . ILE A 1 88 ? 5.459 -4.119 -7.108 1.00 97.69 88 ILE A CA 1
ATOM 607 C C . ILE A 1 88 ? 5.885 -4.344 -8.563 1.00 97.69 88 ILE A C 1
ATOM 609 O O . ILE A 1 88 ? 6.668 -3.556 -9.085 1.00 97.69 88 ILE A O 1
ATOM 613 N N . ASP A 1 89 ? 5.285 -5.319 -9.248 1.00 97.38 89 ASP A N 1
ATOM 614 C CA . ASP A 1 89 ? 5.591 -5.658 -10.642 1.00 97.38 89 ASP A CA 1
ATOM 615 C C . ASP A 1 89 ? 5.326 -4.473 -11.586 1.00 97.38 89 ASP A C 1
ATOM 617 O O . ASP A 1 89 ? 6.106 -4.189 -12.495 1.00 97.38 89 ASP A O 1
ATOM 621 N N . ALA A 1 90 ? 4.228 -3.737 -11.373 1.00 96.12 90 ALA A N 1
ATOM 622 C CA . ALA A 1 90 ? 3.917 -2.547 -12.166 1.00 96.12 90 ALA A CA 1
ATOM 623 C C . ALA A 1 90 ? 4.924 -1.408 -11.936 1.00 96.12 90 ALA A C 1
ATOM 625 O O . ALA A 1 90 ? 5.213 -0.629 -12.852 1.00 96.12 90 ALA A O 1
ATOM 626 N N . TRP A 1 91 ? 5.444 -1.296 -10.715 1.00 96.38 91 TRP A N 1
ATOM 627 C CA . TRP A 1 91 ? 6.458 -0.312 -10.367 1.00 96.38 91 TRP A CA 1
ATOM 628 C C . TRP A 1 91 ? 7.817 -0.685 -10.964 1.00 96.38 91 TRP A C 1
ATOM 630 O O . TRP A 1 91 ? 8.453 0.173 -11.574 1.00 96.38 91 TRP A O 1
ATOM 640 N N . ASP A 1 92 ? 8.210 -1.958 -10.889 1.00 96.56 92 ASP A N 1
ATOM 641 C CA . ASP A 1 92 ? 9.413 -2.489 -11.543 1.00 96.56 92 ASP A CA 1
ATOM 642 C C . ASP A 1 92 ? 9.360 -2.275 -13.060 1.00 96.56 92 ASP A C 1
ATOM 644 O O . ASP A 1 92 ? 10.290 -1.727 -13.649 1.00 96.56 92 ASP A O 1
ATOM 648 N N . ALA A 1 93 ? 8.222 -2.570 -13.695 1.00 93.62 93 ALA A N 1
ATOM 649 C CA . ALA A 1 93 ? 8.026 -2.324 -15.125 1.00 93.62 93 ALA A CA 1
ATOM 650 C C . ALA A 1 93 ? 8.164 -0.839 -15.518 1.00 93.62 93 ALA A C 1
ATOM 652 O O . ALA A 1 93 ? 8.441 -0.527 -16.677 1.00 93.62 93 ALA A O 1
ATOM 653 N N . SER A 1 94 ? 7.955 0.079 -14.570 1.00 93.00 94 SER A N 1
ATOM 654 C CA . SER A 1 94 ? 8.022 1.527 -14.80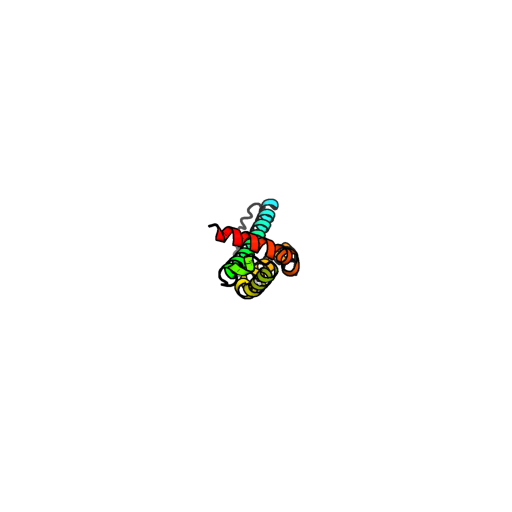0 1.00 93.00 94 SER A CA 1
ATOM 655 C C . SER A 1 94 ? 9.385 2.136 -14.455 1.00 93.00 94 SER A C 1
ATOM 657 O O . SER A 1 94 ? 9.785 3.117 -15.082 1.00 93.00 94 SER A O 1
ATOM 659 N N . TYR A 1 95 ? 10.079 1.596 -13.450 1.00 93.31 95 TYR A N 1
ATOM 660 C CA . TYR A 1 95 ? 11.252 2.222 -12.827 1.00 93.31 95 TYR A CA 1
ATOM 661 C C . TYR A 1 95 ? 12.496 1.322 -12.758 1.00 93.31 95 TYR A C 1
ATOM 663 O O . TYR A 1 95 ? 13.550 1.796 -12.333 1.00 93.31 95 TYR A O 1
ATOM 671 N N . GLY A 1 96 ? 12.403 0.079 -13.232 1.00 93.81 96 GLY A N 1
ATOM 672 C CA . GLY A 1 96 ? 13.480 -0.910 -13.255 1.00 93.81 96 GLY A CA 1
ATOM 673 C C . GLY A 1 96 ? 13.380 -1.941 -12.129 1.00 93.81 96 GLY A C 1
ATOM 674 O O . GLY A 1 96 ? 12.752 -1.693 -11.102 1.00 93.81 96 GLY A O 1
ATOM 675 N N . ASP A 1 97 ? 14.022 -3.091 -12.335 1.00 96.44 97 ASP A N 1
ATOM 676 C CA . ASP A 1 97 ? 13.989 -4.234 -11.417 1.00 96.44 97 ASP A CA 1
ATOM 677 C C . ASP A 1 97 ? 14.382 -3.846 -9.979 1.00 96.44 97 ASP A C 1
ATOM 679 O O . ASP A 1 97 ? 15.414 -3.210 -9.743 1.00 96.44 97 ASP A O 1
ATOM 683 N N . GLY A 1 98 ? 13.561 -4.252 -9.006 1.00 95.69 98 GLY A N 1
ATOM 684 C CA . GLY A 1 98 ? 13.773 -4.000 -7.577 1.00 95.69 98 GLY A CA 1
ATOM 685 C C . GLY A 1 98 ? 13.319 -2.617 -7.091 1.00 95.69 98 GLY A C 1
ATOM 686 O O . GLY A 1 98 ? 13.304 -2.360 -5.879 1.00 95.69 98 GLY A O 1
ATOM 687 N N . ALA A 1 99 ? 12.907 -1.721 -7.993 1.00 97.12 99 ALA A N 1
ATOM 688 C CA . ALA A 1 99 ? 12.367 -0.416 -7.623 1.00 97.12 99 ALA A CA 1
ATOM 689 C C . ALA A 1 99 ? 11.019 -0.537 -6.896 1.00 97.12 99 ALA A C 1
ATOM 691 O O . ALA A 1 99 ? 10.735 0.245 -5.990 1.00 97.12 99 ALA A O 1
ATOM 692 N N . GLY A 1 100 ? 10.195 -1.510 -7.276 1.00 97.19 100 GLY A N 1
ATOM 693 C CA . GLY A 1 100 ? 8.888 -1.799 -6.705 1.00 97.19 100 GLY A CA 1
ATOM 694 C C . GLY A 1 100 ? 8.969 -2.354 -5.295 1.00 97.19 100 GLY A C 1
ATOM 695 O O . GLY A 1 100 ? 8.235 -1.890 -4.426 1.00 97.19 100 GLY A O 1
ATOM 696 N N . GLU A 1 101 ? 9.899 -3.273 -5.027 1.00 97.56 101 GLU A N 1
ATOM 697 C CA . GLU A 1 101 ? 10.138 -3.756 -3.662 1.00 97.56 101 GLU A CA 1
ATOM 698 C C . GLU A 1 101 ? 10.685 -2.631 -2.773 1.00 97.56 101 GLU A C 1
ATOM 700 O O . GLU A 1 101 ? 10.209 -2.444 -1.654 1.00 97.56 101 GLU A O 1
ATOM 705 N N . THR A 1 102 ? 11.595 -1.801 -3.298 1.00 98.12 102 THR A N 1
ATOM 706 C CA . THR A 1 102 ? 12.092 -0.605 -2.594 1.00 98.12 102 THR A CA 1
ATOM 707 C C . THR A 1 102 ? 10.965 0.392 -2.303 1.00 98.12 102 THR A C 1
ATOM 709 O O . THR A 1 102 ? 10.888 0.949 -1.208 1.00 98.12 102 THR A O 1
ATOM 712 N N . PHE A 1 103 ? 10.065 0.613 -3.266 1.00 97.25 103 PHE A N 1
ATOM 713 C CA . PHE A 1 103 ? 8.887 1.460 -3.090 1.00 97.25 103 PHE A CA 1
ATOM 714 C C . PHE A 1 103 ? 7.937 0.898 -2.029 1.00 97.25 103 PHE A C 1
ATOM 716 O O . PHE A 1 103 ? 7.492 1.640 -1.151 1.00 97.25 103 PHE A O 1
ATOM 723 N N . PHE A 1 104 ? 7.648 -0.403 -2.095 1.00 97.38 104 PHE A N 1
ATOM 724 C CA . PHE A 1 104 ? 6.786 -1.081 -1.138 1.00 97.38 104 PHE A CA 1
ATOM 725 C C . PHE A 1 104 ? 7.368 -0.986 0.275 1.00 97.38 104 PHE A C 1
ATOM 727 O O . PHE A 1 104 ? 6.709 -0.460 1.163 1.00 97.38 104 PHE A O 1
ATOM 734 N N . MET A 1 105 ? 8.618 -1.408 0.469 1.00 96.69 105 MET A N 1
ATOM 735 C CA . MET A 1 105 ? 9.264 -1.483 1.783 1.00 96.69 105 MET A CA 1
ATOM 736 C C . MET A 1 105 ? 9.624 -0.123 2.398 1.00 96.69 105 MET A C 1
ATOM 738 O O . MET A 1 105 ? 9.952 -0.071 3.580 1.00 96.69 105 MET A O 1
ATOM 742 N N . GLY A 1 106 ? 9.585 0.960 1.619 1.00 96.06 106 GLY A N 1
ATOM 743 C CA . GLY A 1 106 ? 9.847 2.317 2.097 1.00 96.06 106 GLY A CA 1
ATOM 744 C C . GLY A 1 106 ? 8.610 3.210 1.995 1.00 96.06 106 GLY A C 1
ATOM 745 O O . GLY A 1 106 ? 7.709 3.121 2.830 1.00 96.06 106 GLY A O 1
ATOM 746 N N . PRO A 1 107 ? 8.534 4.076 0.969 1.00 96.31 107 PRO A N 1
ATOM 747 C CA . PRO A 1 107 ? 7.556 5.159 0.908 1.00 96.31 107 PRO A CA 1
ATOM 748 C C . PRO A 1 107 ? 6.098 4.694 0.956 1.00 96.31 107 PRO A C 1
ATOM 750 O O . PRO A 1 107 ? 5.264 5.421 1.491 1.00 96.31 107 PRO A O 1
ATOM 753 N N . TYR A 1 108 ? 5.764 3.517 0.416 1.00 96.81 108 TYR A N 1
ATOM 754 C CA . TYR A 1 108 ? 4.404 2.989 0.509 1.00 96.81 108 TYR A CA 1
ATOM 755 C C . TYR A 1 108 ? 4.025 2.666 1.961 1.00 96.81 108 TYR A C 1
ATOM 757 O O . TYR A 1 108 ? 3.010 3.165 2.449 1.00 96.81 108 TYR A O 1
ATOM 765 N N . LEU A 1 109 ? 4.843 1.877 2.666 1.00 95.69 109 LEU A N 1
ATOM 766 C CA . LEU A 1 109 ? 4.585 1.504 4.060 1.00 95.69 109 LEU A CA 1
ATOM 767 C C . LEU A 1 109 ? 4.679 2.693 5.026 1.00 95.69 109 LEU A C 1
ATOM 769 O O . LEU A 1 109 ? 3.913 2.729 5.985 1.00 95.69 109 LEU A O 1
ATOM 773 N N . ASP A 1 110 ? 5.520 3.692 4.752 1.00 95.44 110 ASP A N 1
ATOM 774 C CA . ASP A 1 110 ? 5.620 4.901 5.583 1.00 95.44 110 ASP A CA 1
ATOM 775 C C . ASP A 1 110 ? 4.304 5.698 5.618 1.00 95.44 110 ASP A C 1
ATOM 777 O O . ASP A 1 110 ? 3.896 6.222 6.659 1.00 95.44 110 ASP A O 1
ATOM 781 N N . VAL A 1 111 ? 3.610 5.798 4.478 1.00 95.12 111 VAL A N 1
ATOM 782 C CA . VAL A 1 111 ? 2.367 6.583 4.372 1.00 95.12 111 VAL A CA 1
ATOM 783 C C . VAL A 1 111 ? 1.110 5.757 4.630 1.00 95.12 111 VAL A C 1
ATOM 785 O O . VAL A 1 111 ? 0.062 6.323 4.969 1.00 95.12 111 VAL A O 1
ATOM 788 N N . LEU A 1 112 ? 1.196 4.432 4.484 1.00 95.38 112 LEU A N 1
ATOM 789 C CA . LEU A 1 112 ? 0.058 3.521 4.555 1.00 95.38 112 LEU A CA 1
ATOM 790 C C . LEU A 1 112 ? -0.733 3.627 5.873 1.00 95.38 112 LEU A C 1
ATOM 792 O O . LEU A 1 112 ? -1.955 3.739 5.776 1.00 95.38 112 LEU A O 1
ATOM 796 N N . PRO A 1 113 ? -0.129 3.688 7.080 1.00 93.38 113 PRO A N 1
ATOM 797 C CA . PRO A 1 113 ? -0.887 3.847 8.324 1.00 93.38 113 PRO A CA 1
ATOM 798 C C . PRO A 1 113 ? -1.755 5.105 8.342 1.00 93.38 113 PRO A C 1
ATOM 800 O O . PRO A 1 113 ? -2.933 5.065 8.703 1.00 93.38 113 PRO A O 1
ATOM 803 N N . THR A 1 114 ? -1.205 6.226 7.872 1.00 92.81 114 THR A N 1
ATOM 804 C CA . THR A 1 114 ? -1.944 7.491 7.804 1.00 92.81 114 THR A CA 1
ATOM 805 C C . THR A 1 114 ? -3.065 7.419 6.767 1.00 92.81 114 THR A C 1
ATOM 807 O O . THR A 1 114 ? -4.188 7.855 7.035 1.00 92.81 114 THR A O 1
ATOM 810 N N . ALA A 1 115 ? -2.791 6.857 5.587 1.00 93.81 115 ALA A N 1
ATOM 811 C CA . ALA A 1 115 ? -3.787 6.691 4.533 1.00 93.81 115 ALA A CA 1
ATOM 812 C C . ALA A 1 115 ? -4.931 5.762 4.973 1.00 93.81 115 ALA A C 1
ATOM 814 O O . ALA A 1 115 ? -6.102 6.128 4.854 1.00 93.81 115 ALA A O 1
ATOM 815 N N . ALA A 1 116 ? -4.599 4.608 5.553 1.00 93.12 116 ALA A N 1
ATOM 816 C CA . ALA A 1 116 ? -5.558 3.633 6.052 1.00 93.12 116 ALA A CA 1
ATOM 817 C C . ALA A 1 116 ? -6.449 4.233 7.144 1.00 93.12 116 ALA A C 1
ATOM 819 O O . ALA A 1 116 ? -7.672 4.165 7.035 1.00 93.12 116 ALA A O 1
ATOM 820 N N . GLY A 1 117 ? -5.867 4.915 8.137 1.00 91.88 117 GLY A N 1
ATOM 821 C CA . GLY A 1 117 ? -6.634 5.560 9.204 1.00 91.88 117 GLY A CA 1
ATOM 822 C C . GLY A 1 117 ? -7.618 6.614 8.682 1.00 91.88 117 GLY A C 1
ATOM 823 O O . GLY A 1 117 ? -8.749 6.706 9.160 1.00 91.88 117 GLY A O 1
ATOM 824 N N . ARG A 1 118 ? -7.236 7.388 7.656 1.00 91.56 118 ARG A N 1
ATOM 825 C CA . ARG A 1 118 ? -8.144 8.349 7.004 1.00 91.56 118 ARG A CA 1
ATOM 826 C C . ARG A 1 118 ? -9.268 7.651 6.239 1.00 91.56 118 ARG A C 1
ATOM 828 O O . ARG A 1 118 ? -10.417 8.079 6.332 1.00 91.56 118 ARG A O 1
ATOM 835 N N . LEU A 1 119 ? -8.949 6.596 5.491 1.00 92.50 119 LEU A N 1
ATOM 836 C CA . LEU A 1 119 ? -9.922 5.854 4.690 1.00 92.50 119 LEU A CA 1
ATOM 837 C C . LEU A 1 119 ? -10.914 5.068 5.553 1.00 92.50 119 LEU A C 1
ATOM 839 O O . LEU A 1 119 ? -12.079 4.972 5.178 1.00 92.50 119 LEU A O 1
ATOM 843 N N . LEU A 1 120 ? -10.487 4.547 6.705 1.00 91.19 120 LEU A N 1
ATOM 844 C CA . LEU A 1 120 ? -11.364 3.883 7.673 1.00 91.19 120 LEU A CA 1
ATOM 845 C C . LEU A 1 120 ? -12.356 4.875 8.288 1.00 91.19 120 LEU A C 1
ATOM 847 O O . LEU A 1 120 ? -13.561 4.658 8.189 1.00 91.19 120 LEU A O 1
ATOM 851 N N . LYS A 1 121 ? -11.878 6.026 8.778 1.00 88.81 121 LYS A N 1
ATOM 852 C CA . LYS A 1 121 ? -12.748 7.100 9.298 1.00 88.81 121 LYS A CA 1
ATOM 853 C C . LYS A 1 121 ? -13.776 7.573 8.269 1.00 88.81 121 LYS A C 1
ATOM 855 O O . LYS A 1 121 ? -14.934 7.81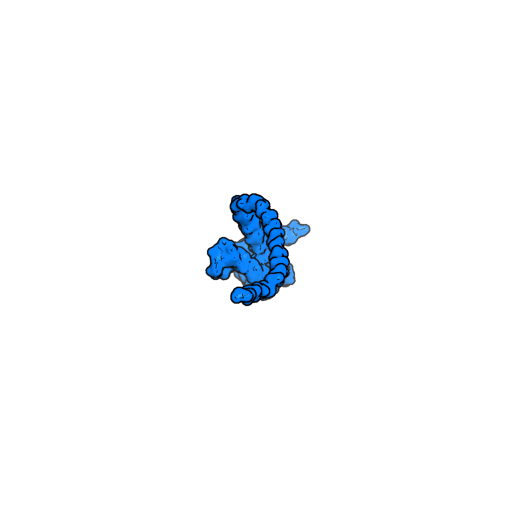0 8.596 1.00 88.81 121 LYS A O 1
ATOM 860 N N . ALA A 1 122 ? -13.371 7.686 7.003 1.00 87.75 122 ALA A N 1
ATOM 861 C CA . ALA A 1 122 ? -14.275 8.064 5.917 1.00 87.75 122 ALA A CA 1
ATOM 862 C C . ALA A 1 122 ? -15.361 7.009 5.623 1.00 87.75 122 ALA A C 1
ATOM 864 O O . ALA A 1 122 ? -16.389 7.351 5.040 1.00 87.75 122 ALA A O 1
ATOM 865 N N . ARG A 1 123 ? -15.142 5.739 5.991 1.00 82.50 123 ARG A N 1
ATOM 866 C CA . ARG A 1 123 ? -16.123 4.651 5.842 1.00 82.50 123 ARG A CA 1
ATOM 867 C C . ARG A 1 123 ? -17.088 4.559 7.018 1.00 82.50 123 ARG A C 1
ATOM 869 O O . ARG A 1 123 ? -18.226 4.182 6.798 1.00 82.50 123 ARG A O 1
ATOM 876 N N . GLU A 1 124 ? -16.659 4.908 8.227 1.00 77.62 124 GLU A N 1
ATOM 877 C CA . GLU A 1 124 ? -17.522 4.913 9.421 1.00 77.62 124 GLU A CA 1
ATOM 878 C C . GLU A 1 124 ? -18.621 5.985 9.356 1.00 77.62 124 GLU A C 1
ATOM 880 O O . GLU A 1 124 ? -19.681 5.822 9.953 1.00 77.62 124 GLU A O 1
ATOM 885 N N . GLY A 1 125 ? -18.374 7.083 8.634 1.00 66.19 125 GLY A N 1
ATOM 886 C CA . GLY A 1 125 ? -19.339 8.168 8.432 1.00 66.19 125 GLY A CA 1
ATOM 887 C C . GLY A 1 125 ? -20.252 8.019 7.208 1.00 66.19 125 GLY A C 1
ATOM 888 O O . GLY A 1 125 ? -20.951 8.978 6.883 1.00 66.19 125 GLY A O 1
ATOM 889 N N . ARG A 1 126 ? -20.206 6.884 6.499 1.00 58.44 126 ARG A N 1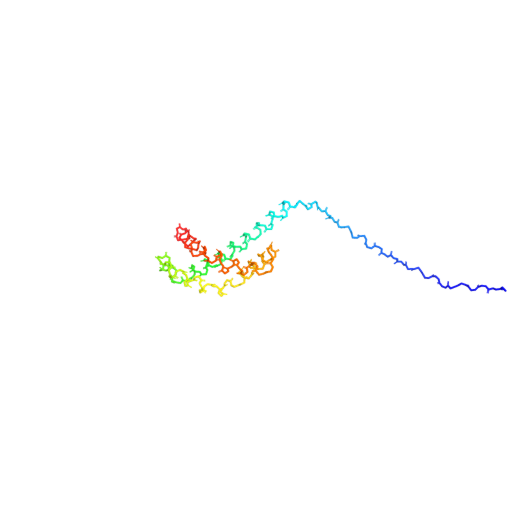
ATOM 890 C CA . ARG A 1 126 ? -21.021 6.596 5.308 1.00 58.44 126 ARG A CA 1
ATOM 891 C C . ARG A 1 126 ? -22.118 5.594 5.638 1.00 58.44 126 ARG A C 1
ATOM 893 O O . ARG A 1 126 ? -23.231 5.792 5.108 1.00 58.44 126 ARG A O 1
#